Protein AF-A0AA39JDY9-F1 (afdb_monomer_lite)

InterPro domains:
  IPR000953 Chromo/chromo shadow domain [PS50013] (6-70)
  IPR016197 Chromo-like domain superfamily [SSF54160] (2-60)
  IPR023780 Chromo domain [PF00385] (7-60)

Sequence (92 aa):
MEEDKYHVKYLMGARAQVDNDNNLKWEYLVKWTEYDEEEAIWEPCRNFRMECHLLESFWSMPHHQERASMYLYVVASQEWIDAEKAWYWSQI

Structure (mmCIF, N/CA/C/O backbone):
data_AF-A0AA39JDY9-F1
#
_entry.id   AF-A0AA39JDY9-F1
#
loop_
_atom_site.group_PDB
_atom_site.id
_atom_site.type_symbol
_atom_site.label_atom_id
_atom_site.label_alt_id
_atom_site.label_comp_id
_atom_site.label_asym_id
_atom_site.label_entity_id
_atom_site.label_seq_id
_atom_site.pdbx_PDB_ins_code
_atom_site.Cartn_x
_atom_site.Cartn_y
_atom_site.Cartn_z
_atom_site.occupancy
_atom_site.B_iso_or_equiv
_atom_site.auth_seq_id
_atom_site.auth_comp_id
_atom_site.auth_asym_id
_atom_site.auth_atom_id
_atom_site.pdbx_PDB_model_num
ATOM 1 N N . MET A 1 1 ? 17.935 -3.043 20.849 1.00 38.53 1 MET A N 1
ATOM 2 C CA . MET A 1 1 ? 16.894 -2.199 20.241 1.00 38.53 1 MET A CA 1
ATOM 3 C C . MET A 1 1 ? 15.941 -3.177 19.604 1.00 38.53 1 MET A C 1
ATOM 5 O O . MET A 1 1 ? 16.300 -3.791 18.610 1.00 38.53 1 MET A O 1
ATOM 9 N N . GLU A 1 2 ? 14.867 -3.490 20.320 1.00 49.16 2 GLU A N 1
ATOM 10 C CA . GLU A 1 2 ? 13.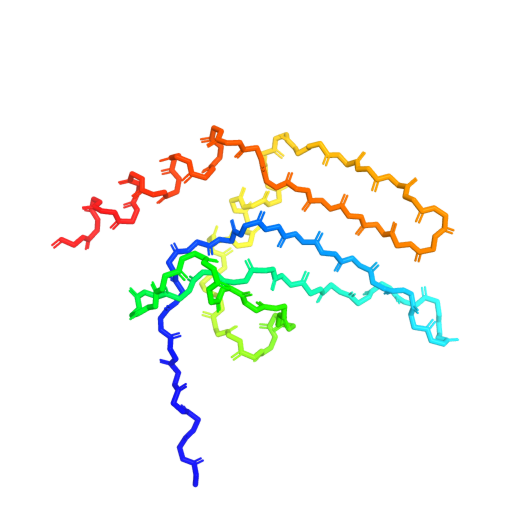798 -4.344 19.813 1.00 49.16 2 GLU A CA 1
ATOM 11 C C . GLU A 1 2 ? 13.130 -3.541 18.699 1.00 49.16 2 GLU A C 1
ATOM 13 O O . GLU A 1 2 ? 12.768 -2.388 18.908 1.00 49.16 2 GLU A O 1
ATOM 18 N N . GLU A 1 3 ? 13.115 -4.074 17.480 1.00 51.56 3 GLU A N 1
ATOM 19 C CA . GLU A 1 3 ? 12.311 -3.488 16.413 1.00 51.56 3 GLU A CA 1
ATOM 20 C C . GLU A 1 3 ? 10.858 -3.610 16.870 1.00 51.56 3 GLU A C 1
ATOM 22 O O . GLU A 1 3 ? 10.302 -4.711 16.836 1.00 51.56 3 GLU A O 1
ATOM 27 N N . ASP A 1 4 ? 10.282 -2.514 17.369 1.00 49.97 4 ASP A N 1
ATOM 28 C CA . ASP A 1 4 ? 8.863 -2.431 17.696 1.00 49.97 4 ASP A CA 1
ATOM 29 C C . ASP A 1 4 ? 8.084 -2.715 16.408 1.00 49.97 4 ASP A C 1
ATOM 31 O O . ASP A 1 4 ? 7.973 -1.892 15.500 1.00 49.97 4 ASP A O 1
ATOM 35 N N . LYS A 1 5 ? 7.640 -3.965 16.274 1.00 52.97 5 LYS A N 1
ATOM 36 C CA . LYS A 1 5 ? 6.896 -4.456 15.118 1.00 52.97 5 LYS A CA 1
ATOM 37 C C . LYS A 1 5 ? 5.457 -4.006 15.272 1.00 52.97 5 LYS A C 1
ATOM 39 O O . LYS A 1 5 ? 4.669 -4.653 15.955 1.00 52.97 5 LYS A O 1
ATOM 44 N N . TYR A 1 6 ? 5.123 -2.895 14.636 1.00 63.12 6 TYR A N 1
ATOM 45 C CA . TYR A 1 6 ? 3.752 -2.412 14.575 1.00 63.12 6 TYR A CA 1
ATOM 46 C C . TYR A 1 6 ? 2.902 -3.316 13.671 1.00 63.12 6 TYR A C 1
ATOM 48 O O . TYR A 1 6 ? 3.362 -3.802 12.633 1.00 63.12 6 TYR A O 1
ATOM 56 N N . HIS A 1 7 ? 1.652 -3.556 14.072 1.00 67.88 7 HIS A N 1
ATOM 57 C CA . HIS A 1 7 ? 0.698 -4.323 13.275 1.00 67.88 7 HIS A CA 1
ATOM 58 C C . HIS A 1 7 ? 0.176 -3.471 12.110 1.00 67.88 7 HIS A C 1
ATOM 60 O O . HIS A 1 7 ? -0.275 -2.335 12.293 1.00 67.88 7 HIS A O 1
ATOM 66 N N . VAL A 1 8 ? 0.262 -4.029 10.901 1.00 73.50 8 VAL A N 1
ATOM 67 C CA . VAL A 1 8 ? -0.288 -3.427 9.683 1.00 73.50 8 VAL A CA 1
ATOM 68 C C . VAL A 1 8 ? -1.772 -3.757 9.601 1.00 73.50 8 VAL A C 1
ATOM 70 O O . VAL A 1 8 ? -2.151 -4.916 9.743 1.00 73.50 8 VAL A O 1
ATOM 73 N N . LYS A 1 9 ? -2.598 -2.740 9.345 1.00 75.56 9 LYS A N 1
ATOM 74 C CA . LYS A 1 9 ? -4.047 -2.890 9.192 1.00 75.56 9 LYS A CA 1
ATOM 75 C C . LYS A 1 9 ? -4.450 -3.160 7.741 1.00 75.56 9 LYS A C 1
ATOM 77 O O . LYS A 1 9 ? -5.235 -4.062 7.495 1.00 75.56 9 LYS A O 1
ATOM 82 N N . TYR A 1 10 ? -3.932 -2.371 6.797 1.00 78.25 10 TYR A N 1
ATOM 83 C CA . TYR A 1 10 ? -4.083 -2.557 5.344 1.00 78.25 10 TYR A CA 1
ATOM 84 C C . TYR A 1 10 ? -3.079 -1.665 4.587 1.00 78.25 10 TYR A C 1
ATOM 86 O O . TYR A 1 10 ? -2.385 -0.837 5.185 1.00 78.25 10 TYR A O 1
ATOM 94 N N . LEU A 1 11 ? -2.992 -1.829 3.266 1.00 84.25 11 LEU A N 1
ATOM 95 C CA . LEU A 1 11 ? -2.174 -0.983 2.392 1.00 84.25 11 LEU A CA 1
A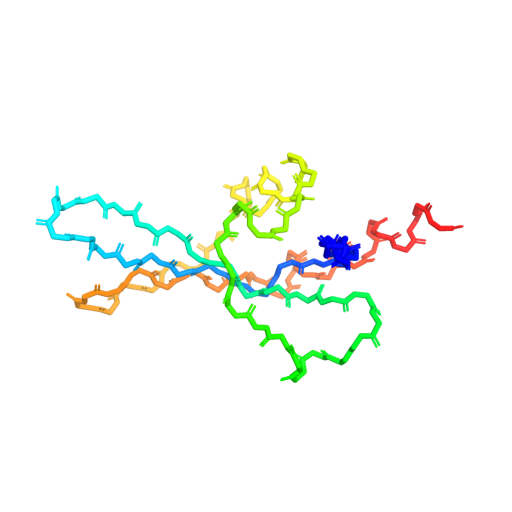TOM 96 C C . LEU A 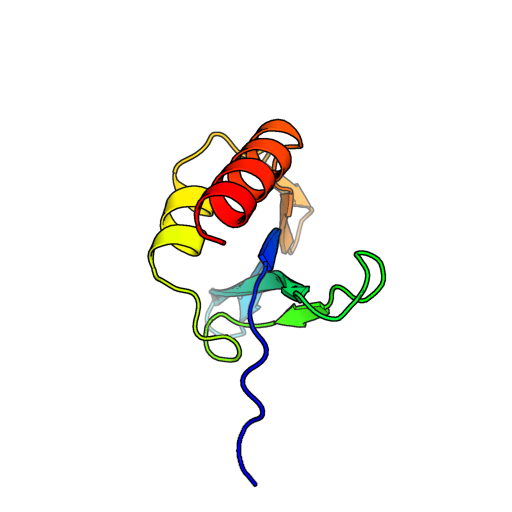1 11 ? -3.026 0.086 1.709 1.00 84.25 11 LEU A C 1
ATOM 98 O O . LEU A 1 11 ? -4.124 -0.184 1.252 1.00 84.25 11 LEU A O 1
ATOM 102 N N . MET A 1 12 ? -2.521 1.304 1.582 1.00 82.75 12 MET A N 1
ATOM 103 C CA . MET A 1 12 ? -3.234 2.371 0.864 1.00 82.75 12 MET A CA 1
ATOM 104 C C . MET A 1 12 ? -2.735 2.530 -0.577 1.00 82.75 12 MET A C 1
ATOM 106 O O . MET A 1 12 ? -3.436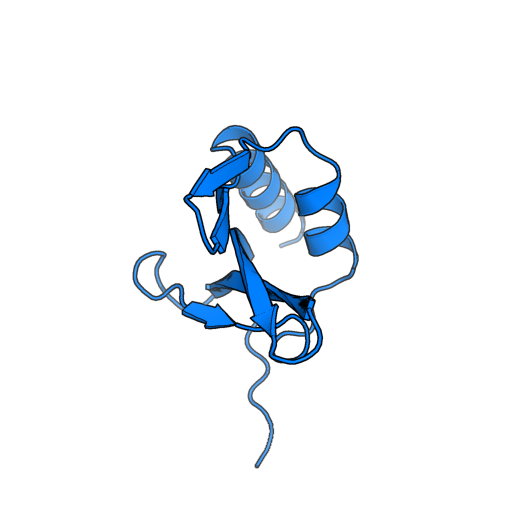 3.054 -1.439 1.00 82.75 12 MET A O 1
ATOM 110 N N . GLY A 1 13 ? -1.529 2.043 -0.866 1.00 84.44 13 GLY A N 1
ATOM 111 C CA . GLY A 1 13 ? -0.958 2.080 -2.204 1.00 84.44 13 GLY A CA 1
ATOM 112 C C . GLY A 1 13 ? 0.426 1.456 -2.267 1.00 84.44 13 GLY A C 1
ATOM 113 O O . GLY A 1 13 ? 1.031 1.134 -1.244 1.00 84.44 13 GLY A O 1
ATOM 114 N N . ALA A 1 14 ? 0.931 1.315 -3.486 1.00 86.25 14 ALA A N 1
ATOM 115 C CA . ALA A 1 14 ? 2.280 0.869 -3.783 1.00 86.25 14 ALA A CA 1
ATOM 116 C C . ALA A 1 14 ? 2.937 1.841 -4.769 1.00 86.25 14 ALA A C 1
ATOM 118 O O . ALA A 1 14 ? 2.296 2.365 -5.680 1.00 86.25 14 ALA A O 1
ATOM 119 N N . ARG A 1 15 ? 4.234 2.081 -4.604 1.00 86.12 15 ARG A N 1
ATOM 120 C CA . ARG A 1 15 ? 5.046 2.836 -5.557 1.00 86.12 15 ARG A CA 1
ATOM 121 C C . ARG A 1 15 ? 6.315 2.062 -5.853 1.00 86.12 15 ARG A C 1
ATOM 123 O O . ARG A 1 15 ? 6.913 1.498 -4.941 1.00 86.12 15 ARG A O 1
ATOM 130 N N . ALA A 1 16 ? 6.737 2.046 -7.110 1.00 83.62 16 ALA A N 1
ATOM 131 C CA . ALA A 1 16 ? 8.035 1.508 -7.487 1.00 83.62 16 ALA A CA 1
ATOM 132 C C . ALA A 1 16 ? 8.978 2.627 -7.915 1.00 83.62 16 ALA A C 1
ATOM 134 O O . ALA A 1 16 ? 8.620 3.485 -8.728 1.00 83.62 16 ALA A O 1
ATOM 135 N N . GLN A 1 17 ? 10.200 2.563 -7.399 1.00 79.44 17 GLN A N 1
ATOM 136 C CA . GLN A 1 17 ? 11.332 3.343 -7.882 1.00 79.44 17 GLN A CA 1
ATOM 137 C C . GLN A 1 17 ? 12.274 2.423 -8.653 1.00 79.44 17 GLN A C 1
ATOM 139 O O . GLN A 1 17 ? 12.448 1.261 -8.287 1.00 79.44 17 GLN A O 1
ATOM 144 N N . VAL A 1 18 ? 12.885 2.937 -9.714 1.00 80.31 18 VAL A N 1
ATOM 145 C CA . VAL A 1 18 ? 13.958 2.229 -10.414 1.00 80.31 18 VAL A CA 1
ATOM 146 C C . VAL A 1 18 ? 15.268 2.570 -9.712 1.00 80.31 18 VAL A C 1
ATOM 148 O O . VAL A 1 18 ? 15.579 3.747 -9.535 1.00 80.31 18 VAL A O 1
ATOM 151 N N . ASP A 1 19 ? 16.012 1.560 -9.271 1.00 80.69 19 ASP A N 1
ATOM 152 C CA . ASP A 1 19 ? 17.344 1.777 -8.717 1.00 80.69 19 ASP A CA 1
ATOM 153 C C . ASP A 1 19 ? 18.413 1.931 -9.811 1.00 80.69 19 ASP A C 1
ATOM 155 O O . ASP A 1 19 ? 18.143 1.812 -11.005 1.00 80.69 19 ASP A O 1
ATOM 159 N N . ASN A 1 20 ? 19.651 2.206 -9.397 1.00 80.81 20 ASN A N 1
ATOM 160 C CA . ASN A 1 20 ? 20.772 2.415 -10.319 1.00 80.81 20 ASN A CA 1
ATOM 161 C C . ASN A 1 20 ? 21.067 1.198 -11.218 1.00 80.81 20 ASN A C 1
ATOM 163 O O . ASN A 1 20 ? 21.693 1.365 -12.262 1.00 80.81 20 ASN A O 1
ATOM 167 N N . ASP A 1 21 ? 20.607 0.005 -10.832 1.00 85.31 21 ASP A N 1
ATOM 168 C CA . ASP A 1 21 ? 20.793 -1.253 -11.555 1.00 85.31 21 ASP A CA 1
ATOM 169 C C . ASP A 1 21 ? 19.566 -1.611 -12.420 1.00 85.31 21 ASP A C 1
ATOM 171 O O . ASP A 1 21 ? 19.448 -2.735 -12.908 1.00 85.31 21 ASP A O 1
ATOM 175 N N . ASN A 1 22 ? 18.648 -0.660 -12.634 1.00 77.56 22 ASN A N 1
ATOM 176 C CA . ASN A 1 22 ? 17.369 -0.838 -13.326 1.00 77.56 22 ASN A CA 1
ATOM 177 C C . ASN A 1 22 ? 16.410 -1.847 -12.663 1.00 77.56 22 ASN A C 1
ATOM 179 O O . ASN A 1 22 ? 15.500 -2.361 -13.320 1.00 77.56 22 ASN A O 1
ATOM 183 N N . ASN A 1 23 ? 16.558 -2.106 -11.361 1.00 79.75 23 ASN A N 1
ATOM 184 C CA . ASN A 1 23 ? 15.625 -2.944 -10.615 1.00 79.75 23 ASN A CA 1
ATOM 185 C C . ASN A 1 23 ? 14.488 -2.109 -10.024 1.00 79.75 23 ASN A C 1
ATOM 187 O O . ASN A 1 23 ? 14.698 -1.008 -9.513 1.00 79.75 23 ASN A O 1
ATOM 191 N N . LEU A 1 24 ? 13.276 -2.664 -10.039 1.00 78.94 24 LEU A N 1
ATOM 192 C CA . LEU A 1 24 ? 12.127 -2.061 -9.370 1.00 78.94 24 LEU A CA 1
ATOM 193 C C . LEU A 1 24 ? 12.195 -2.330 -7.865 1.00 78.94 24 LEU A C 1
ATOM 195 O O . LEU A 1 24 ? 12.174 -3.479 -7.423 1.00 78.94 24 LEU A O 1
ATOM 199 N N . LYS A 1 25 ? 12.227 -1.255 -7.080 1.00 83.56 25 LYS A N 1
ATOM 200 C CA . LYS A 1 25 ? 12.093 -1.281 -5.625 1.00 83.56 25 LYS A CA 1
ATOM 201 C C . LYS A 1 25 ? 10.716 -0.779 -5.239 1.00 83.56 25 LYS A C 1
ATOM 203 O O . LYS A 1 25 ? 10.411 0.398 -5.420 1.00 83.56 25 LYS A O 1
ATOM 208 N N . TRP A 1 26 ? 9.903 -1.697 -4.729 1.00 84.44 26 TRP A N 1
ATOM 209 C CA . TRP A 1 26 ? 8.560 -1.408 -4.250 1.00 84.44 26 TRP A CA 1
ATOM 210 C C . TRP A 1 26 ? 8.578 -0.891 -2.816 1.00 84.44 26 TRP A C 1
ATOM 212 O O . TRP A 1 26 ? 9.198 -1.484 -1.930 1.00 84.44 26 TRP A O 1
ATOM 222 N N . GLU A 1 27 ? 7.837 0.183 -2.605 1.00 86.88 27 GLU A N 1
ATOM 223 C CA . GLU A 1 27 ? 7.449 0.707 -1.305 1.00 86.88 27 GLU A CA 1
ATOM 224 C C . GLU A 1 27 ? 5.925 0.732 -1.236 1.00 86.88 27 GLU A C 1
ATOM 226 O O . GLU A 1 27 ? 5.248 0.908 -2.251 1.00 86.88 27 GLU A O 1
ATOM 231 N N . TYR A 1 28 ? 5.390 0.571 -0.035 1.00 85.94 28 TYR A N 1
ATOM 232 C CA . TYR A 1 28 ? 3.959 0.491 0.212 1.00 85.94 28 TYR A CA 1
ATOM 233 C C . TYR A 1 28 ? 3.570 1.550 1.228 1.00 85.94 28 TYR A C 1
ATOM 235 O O . TYR A 1 2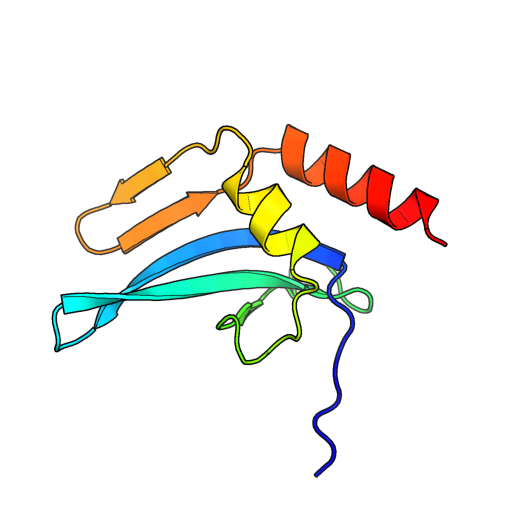8 ? 4.290 1.765 2.200 1.00 85.94 28 TYR A O 1
ATOM 243 N N . LEU A 1 29 ? 2.452 2.225 0.986 1.00 87.31 29 LEU A N 1
ATOM 244 C CA . LEU A 1 29 ? 1.885 3.181 1.922 1.00 87.31 29 LEU A CA 1
ATOM 245 C C . LEU A 1 29 ? 1.115 2.392 2.977 1.00 87.31 29 LEU A C 1
ATOM 247 O O . LEU A 1 29 ? 0.037 1.857 2.703 1.00 87.31 29 LEU A O 1
ATOM 251 N N . VAL A 1 30 ? 1.713 2.257 4.153 1.00 85.62 30 VAL A N 1
ATOM 252 C CA . VAL A 1 30 ? 1.231 1.359 5.199 1.00 85.62 30 VAL A CA 1
ATOM 253 C C . VAL A 1 30 ? 0.305 2.101 6.140 1.00 85.62 30 VAL A C 1
ATOM 255 O O . VAL A 1 30 ? 0.688 3.105 6.742 1.00 85.62 30 VAL A O 1
ATOM 258 N N . LYS A 1 31 ? -0.893 1.546 6.337 1.00 85.88 31 LYS A N 1
ATOM 259 C CA . LYS A 1 31 ? -1.767 1.948 7.426 1.00 85.88 31 LYS A CA 1
ATOM 260 C C . LYS A 1 31 ? -1.488 1.110 8.670 1.00 85.88 31 LYS A C 1
ATOM 262 O O . LYS A 1 31 ? -1.797 -0.081 8.708 1.00 85.88 31 LYS A O 1
ATOM 267 N N . TRP A 1 32 ? -0.995 1.753 9.720 1.00 82.38 32 TRP A N 1
ATOM 268 C CA . TRP A 1 32 ? -0.772 1.128 11.027 1.00 82.38 32 TRP A CA 1
ATOM 269 C C . TRP A 1 32 ? -2.052 1.059 11.867 1.00 82.38 32 TRP A C 1
ATOM 271 O O . TRP A 1 32 ? -2.901 1.951 11.769 1.00 82.38 32 TRP A O 1
ATOM 281 N N . THR A 1 33 ? -2.187 0.021 12.699 1.00 77.44 33 THR A N 1
ATOM 282 C CA . THR A 1 33 ? -3.371 -0.203 13.552 1.00 77.44 33 THR A CA 1
ATOM 283 C C . THR A 1 33 ? -3.595 0.899 14.591 1.00 77.44 33 THR A C 1
ATOM 285 O O . THR A 1 33 ? -4.740 1.287 14.805 1.00 77.44 33 THR A O 1
ATOM 288 N N . GLU A 1 34 ? -2.520 1.428 15.181 1.00 79.44 34 GLU A N 1
ATOM 289 C CA . GLU A 1 34 ? -2.563 2.370 16.318 1.00 79.44 34 GLU A CA 1
ATOM 290 C C . GLU A 1 34 ? -2.622 3.856 15.916 1.00 79.44 34 GLU A C 1
ATOM 292 O O . GLU A 1 34 ? -2.727 4.727 16.774 1.00 79.44 34 GLU A O 1
ATOM 297 N N . TYR A 1 35 ? -2.528 4.161 14.621 1.00 80.69 35 TYR A N 1
ATOM 298 C CA . TYR A 1 35 ? -2.432 5.536 14.114 1.00 80.69 35 TYR A CA 1
ATOM 299 C C . TYR A 1 35 ? -3.634 5.878 13.231 1.00 80.69 35 TYR A C 1
ATOM 301 O O . TYR A 1 35 ? -4.468 5.012 12.972 1.00 80.69 35 TYR A O 1
ATOM 309 N N . ASP A 1 36 ? -3.722 7.102 12.714 1.00 83.56 36 ASP A N 1
ATOM 310 C CA . ASP A 1 36 ? -4.732 7.510 11.724 1.00 83.56 36 ASP A CA 1
ATOM 311 C C . ASP A 1 36 ? -4.246 7.291 10.280 1.00 83.56 36 ASP A C 1
ATOM 313 O O . ASP A 1 36 ? -3.128 6.822 10.054 1.00 83.56 36 ASP A O 1
ATOM 317 N N . GLU A 1 37 ? -5.119 7.484 9.282 1.00 81.88 37 GLU A N 1
ATOM 318 C CA . GLU A 1 37 ? -4.764 7.304 7.855 1.00 81.88 37 GLU A CA 1
ATOM 319 C C . GLU A 1 37 ? -3.763 8.367 7.382 1.00 81.88 37 GLU A C 1
ATOM 321 O O . GLU A 1 37 ? -2.920 8.086 6.535 1.00 81.88 37 GLU A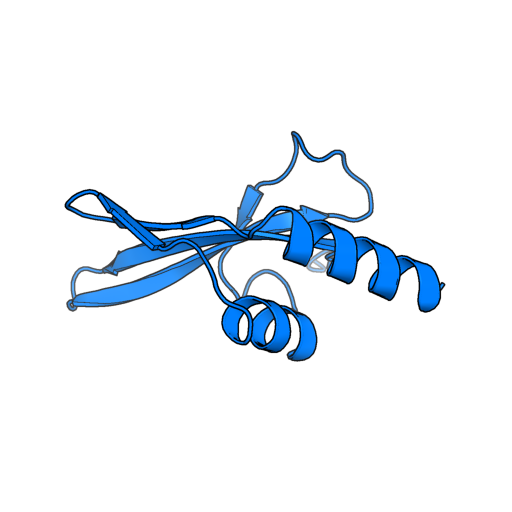 O 1
ATOM 326 N N . GLU A 1 38 ? -3.805 9.554 7.987 1.00 85.12 38 GLU A N 1
ATOM 327 C CA . GLU A 1 38 ? -2.893 10.670 7.705 1.00 85.12 38 GLU A CA 1
ATOM 328 C C . GLU A 1 38 ? -1.444 10.376 8.126 1.00 85.12 38 GLU A C 1
ATOM 330 O O . GLU A 1 38 ? -0.508 10.926 7.553 1.00 85.12 38 GLU A O 1
ATOM 335 N N . GLU A 1 39 ? -1.261 9.447 9.065 1.00 84.06 39 GLU A N 1
ATOM 336 C CA . GLU A 1 39 ? 0.041 8.991 9.567 1.00 84.06 39 GLU A CA 1
ATOM 337 C C . GLU A 1 39 ? 0.599 7.807 8.751 1.00 84.06 39 GLU A C 1
ATOM 339 O O . GLU A 1 39 ? 1.570 7.159 9.150 1.00 84.06 39 GLU A O 1
ATOM 344 N N . ALA A 1 40 ? -0.028 7.463 7.619 1.00 84.44 40 ALA A N 1
ATOM 345 C CA . ALA A 1 40 ? 0.470 6.410 6.747 1.00 84.44 40 ALA A CA 1
ATOM 346 C C . ALA A 1 40 ? 1.809 6.819 6.116 1.00 84.44 40 ALA A C 1
ATOM 348 O O . ALA A 1 40 ? 1.955 7.895 5.532 1.00 84.44 40 ALA A O 1
ATOM 349 N N . ILE A 1 41 ? 2.792 5.924 6.195 1.00 86.06 41 ILE A N 1
ATOM 350 C CA . ILE A 1 41 ? 4.150 6.156 5.694 1.00 86.06 41 ILE A CA 1
ATOM 351 C C . ILE A 1 41 ? 4.538 5.111 4.652 1.00 86.06 41 ILE A C 1
ATOM 353 O O . ILE A 1 41 ? 4.053 3.978 4.660 1.00 86.06 41 ILE A O 1
ATOM 357 N N . TRP A 1 42 ? 5.399 5.520 3.722 1.00 86.69 42 TRP A N 1
ATOM 358 C CA . TRP A 1 42 ? 5.945 4.645 2.691 1.00 86.69 42 TRP A CA 1
ATOM 359 C C . TRP A 1 42 ? 7.075 3.804 3.265 1.00 86.69 42 TRP A C 1
ATOM 361 O O . TRP A 1 42 ? 8.094 4.344 3.683 1.00 86.69 42 TRP A O 1
ATOM 371 N N . GLU A 1 43 ? 6.911 2.490 3.230 1.00 83.38 43 GLU A N 1
ATOM 372 C CA . GLU A 1 43 ? 7.865 1.552 3.806 1.00 83.38 43 GLU A CA 1
ATOM 373 C C . GLU A 1 43 ? 8.176 0.421 2.795 1.00 83.38 43 GLU A C 1
ATOM 375 O O . GLU A 1 43 ? 7.320 0.039 1.988 1.00 83.38 43 GLU A O 1
ATOM 380 N N . PRO A 1 44 ? 9.396 -0.141 2.779 1.00 82.25 44 PRO A N 1
ATOM 381 C CA . PRO A 1 44 ? 9.708 -1.321 1.978 1.00 82.25 44 PRO A CA 1
ATOM 382 C C . PRO A 1 44 ? 9.143 -2.596 2.626 1.00 82.25 44 PRO A C 1
ATOM 384 O O . PRO A 1 44 ? 9.103 -2.696 3.851 1.00 82.25 44 PRO A O 1
ATOM 387 N N . CYS A 1 45 ? 8.860 -3.642 1.829 1.00 73.75 45 CYS A N 1
ATOM 388 C CA . CYS A 1 45 ? 8.346 -4.940 2.324 1.00 73.75 45 CYS A CA 1
ATOM 389 C C . CYS A 1 45 ? 9.123 -5.565 3.489 1.00 73.75 45 CYS A C 1
ATOM 391 O O . CYS A 1 45 ? 8.601 -6.426 4.182 1.00 73.75 45 CYS A O 1
ATOM 393 N N . ARG A 1 46 ? 10.400 -5.214 3.658 1.00 74.62 46 ARG A N 1
ATOM 394 C CA . ARG A 1 46 ? 11.251 -5.755 4.724 1.00 74.62 46 ARG A CA 1
ATOM 395 C C . ARG A 1 46 ? 11.008 -5.103 6.091 1.00 74.62 46 ARG A C 1
ATOM 397 O O . ARG A 1 46 ? 11.353 -5.719 7.091 1.00 74.62 46 ARG A O 1
ATOM 404 N N . ASN A 1 47 ? 10.479 -3.875 6.128 1.00 69.06 47 ASN A N 1
ATOM 405 C CA . ASN A 1 47 ? 10.344 -3.082 7.357 1.00 69.06 47 ASN A CA 1
ATOM 406 C C . ASN A 1 47 ? 9.069 -3.422 8.134 1.00 69.06 47 ASN A C 1
ATOM 408 O O . ASN A 1 47 ? 9.000 -3.231 9.342 1.00 69.06 47 ASN A O 1
ATOM 412 N N . PHE A 1 48 ? 8.078 -3.988 7.457 1.00 66.19 48 PHE A N 1
ATOM 413 C CA . PHE A 1 48 ? 6.882 -4.531 8.072 1.00 66.19 48 PHE A CA 1
ATOM 414 C C . PHE A 1 48 ? 6.813 -6.011 7.690 1.00 66.19 48 PHE A C 1
ATOM 416 O O . PHE A 1 48 ? 6.979 -6.378 6.530 1.00 66.19 48 PHE A O 1
ATOM 423 N N . ARG A 1 49 ? 6.608 -6.909 8.658 1.00 60.78 49 ARG A N 1
ATOM 424 C CA . ARG A 1 49 ? 6.286 -8.303 8.331 1.00 60.78 49 ARG A CA 1
ATOM 425 C C . ARG A 1 49 ? 4.875 -8.310 7.744 1.00 60.78 49 ARG A C 1
ATOM 427 O O . ARG A 1 49 ? 3.928 -8.519 8.493 1.00 60.78 49 ARG A O 1
ATOM 434 N N . MET A 1 50 ? 4.716 -8.044 6.443 1.00 59.56 50 MET A N 1
ATOM 435 C CA . MET A 1 50 ? 3.437 -8.353 5.804 1.00 59.56 50 MET A CA 1
ATOM 436 C C . MET A 1 50 ? 3.244 -9.842 5.931 1.00 59.56 50 MET A C 1
ATOM 438 O O . MET A 1 50 ? 4.090 -10.637 5.517 1.00 59.56 50 MET A O 1
ATOM 442 N N . GLU A 1 51 ? 2.113 -10.215 6.493 1.00 62.31 51 GLU A N 1
ATOM 443 C CA . GLU A 1 51 ? 1.566 -11.518 6.212 1.00 62.31 51 GLU A CA 1
ATOM 444 C C . GLU A 1 51 ? 1.422 -11.629 4.689 1.00 62.31 51 GLU A C 1
ATOM 446 O O . GLU A 1 51 ? 0.930 -10.699 4.043 1.00 62.31 51 GLU A O 1
ATOM 451 N N . CYS A 1 52 ? 1.899 -12.733 4.104 1.00 60.91 52 CYS A N 1
ATOM 452 C CA . CYS A 1 52 ? 1.899 -12.936 2.651 1.00 60.91 52 CYS A CA 1
ATOM 453 C C . CYS A 1 52 ? 0.528 -12.630 2.023 1.00 60.91 52 CYS A C 1
ATOM 455 O O . CYS A 1 52 ? 0.472 -12.120 0.908 1.00 60.91 52 CYS A O 1
ATOM 457 N N . HIS A 1 53 ? -0.554 -12.838 2.782 1.00 69.56 53 HIS A N 1
ATOM 458 C CA . HIS A 1 53 ? -1.926 -12.580 2.365 1.00 69.56 53 HIS A CA 1
ATOM 459 C C . HIS A 1 53 ? -2.200 -11.116 1.968 1.00 69.56 53 HIS A C 1
ATOM 461 O O . HIS A 1 53 ? -2.931 -10.904 1.010 1.00 69.56 53 HIS A O 1
ATOM 467 N N . LEU A 1 54 ? -1.620 -10.105 2.633 1.00 71.62 54 LEU A N 1
ATOM 468 C CA . LEU A 1 54 ? -1.900 -8.693 2.315 1.00 71.62 54 LEU A CA 1
ATOM 469 C C . LEU A 1 54 ? -1.259 -8.283 0.983 1.00 71.62 54 LEU A C 1
ATOM 471 O O . LEU A 1 54 ? -1.872 -7.561 0.204 1.00 71.62 54 LEU A O 1
ATOM 475 N N . LEU A 1 55 ? -0.030 -8.741 0.708 1.00 75.56 55 LEU A N 1
ATOM 476 C CA . LEU A 1 55 ? 0.621 -8.504 -0.588 1.00 75.56 55 LEU A CA 1
ATOM 477 C C . LEU A 1 55 ? -0.083 -9.281 -1.690 1.00 75.56 55 LEU A C 1
ATOM 479 O O . LEU A 1 55 ? -0.326 -8.735 -2.760 1.00 75.56 55 LEU A O 1
ATOM 483 N N . GLU A 1 56 ? -0.403 -10.548 -1.433 1.00 74.75 56 GLU A N 1
ATOM 484 C CA . GLU A 1 56 ? -1.119 -11.384 -2.390 1.00 74.75 56 GLU A CA 1
ATOM 485 C C . GLU A 1 56 ? -2.493 -10.795 -2.710 1.00 74.75 56 GLU A C 1
ATOM 487 O O . GLU A 1 56 ? -2.816 -10.648 -3.883 1.00 74.75 56 GLU A O 1
ATOM 492 N N . SER A 1 57 ? -3.267 -10.379 -1.703 1.00 75.69 57 SER A N 1
ATOM 493 C CA . SER A 1 57 ? -4.561 -9.717 -1.897 1.00 75.69 57 SER A CA 1
ATOM 494 C C . SER A 1 57 ? -4.405 -8.395 -2.640 1.00 75.69 57 SER A C 1
ATOM 496 O O . SER A 1 57 ? -5.130 -8.158 -3.609 1.00 75.69 57 SER A O 1
ATOM 498 N N . PHE A 1 58 ? -3.433 -7.563 -2.236 1.00 78.25 58 PHE A N 1
ATOM 499 C CA . PHE A 1 58 ? -3.161 -6.284 -2.888 1.00 78.25 58 PHE A CA 1
ATOM 500 C C . PHE A 1 58 ? -2.903 -6.483 -4.371 1.00 78.25 58 PHE A C 1
ATOM 502 O O . PHE A 1 58 ? -3.551 -5.802 -5.141 1.00 78.25 58 PHE A O 1
ATOM 509 N N . TRP A 1 59 ? -2.035 -7.430 -4.753 1.00 76.56 59 TRP A N 1
ATOM 510 C CA . TRP A 1 59 ? -1.621 -7.672 -6.141 1.00 76.56 59 TRP A CA 1
ATOM 511 C C . TRP A 1 59 ? -2.567 -8.567 -6.968 1.00 76.56 59 TRP A C 1
ATOM 513 O O . TRP A 1 59 ? -2.406 -8.661 -8.188 1.00 76.56 59 TRP A O 1
ATOM 523 N N . SER A 1 60 ? -3.522 -9.250 -6.330 1.00 72.88 60 SER A N 1
ATOM 524 C CA . SER A 1 60 ? -4.471 -10.175 -6.976 1.00 72.88 60 SER A CA 1
ATOM 525 C C . SER A 1 60 ? -5.736 -9.475 -7.500 1.00 72.88 60 SER A C 1
ATOM 527 O O . SER A 1 60 ? -6.448 -10.029 -8.341 1.00 72.88 60 SER A O 1
ATOM 529 N N . MET A 1 61 ? -6.023 -8.245 -7.055 1.00 64.31 61 MET A N 1
ATOM 530 C CA . MET A 1 61 ? -7.200 -7.483 -7.493 1.00 64.31 61 MET A CA 1
ATOM 531 C C . MET A 1 61 ? -6.905 -6.537 -8.676 1.00 64.31 61 MET A C 1
ATOM 533 O O . MET A 1 61 ? -5.757 -6.221 -8.962 1.00 64.31 61 MET A O 1
ATOM 537 N N . PRO A 1 62 ? -7.918 -6.063 -9.424 1.00 59.12 62 PRO A N 1
ATOM 538 C CA . PRO A 1 62 ? -7.706 -5.069 -10.471 1.00 59.12 62 PRO A CA 1
ATOM 539 C C . PRO A 1 62 ? -7.363 -3.703 -9.855 1.00 59.12 62 PRO A C 1
ATOM 541 O O . PRO A 1 62 ? -8.211 -3.033 -9.273 1.00 59.12 62 PRO A O 1
ATOM 544 N N . HIS A 1 63 ? -6.115 -3.274 -10.005 1.00 62.03 63 HIS A N 1
ATOM 545 C CA . HIS A 1 63 ? -5.632 -1.955 -9.581 1.00 62.03 63 HIS A CA 1
ATOM 546 C C . HIS A 1 63 ? -5.603 -0.967 -10.750 1.00 62.03 63 HIS A C 1
ATOM 548 O O . HIS A 1 63 ? -5.235 -1.326 -11.875 1.00 62.03 63 HIS A O 1
ATOM 554 N N . HIS A 1 64 ? -5.884 0.306 -10.468 1.00 55.81 64 HIS A N 1
ATOM 555 C CA . HIS A 1 64 ? -5.568 1.391 -11.390 1.00 55.81 64 HIS A CA 1
ATOM 556 C C . HIS A 1 64 ? -4.062 1.676 -11.335 1.00 55.81 64 HIS A C 1
ATOM 558 O O . HIS A 1 64 ? -3.529 2.137 -10.326 1.00 55.81 64 HIS A O 1
ATOM 564 N N . GLN A 1 65 ? -3.364 1.355 -12.425 1.00 59.75 65 GLN A N 1
ATOM 565 C CA . GLN A 1 65 ? -1.949 1.668 -12.596 1.00 59.75 65 GLN A CA 1
ATOM 566 C C . GLN A 1 65 ? -1.824 3.016 -13.302 1.00 59.75 65 GLN A C 1
ATOM 568 O O . GLN A 1 65 ? -2.190 3.138 -14.472 1.00 59.75 65 GLN A O 1
ATOM 573 N N . GLU A 1 66 ? -1.266 4.012 -12.620 1.00 56.09 66 GLU A N 1
ATOM 574 C CA . GLU A 1 66 ? -0.861 5.260 -13.257 1.00 56.09 66 GLU A CA 1
ATOM 575 C C . GLU A 1 66 ? 0.660 5.268 -13.429 1.00 56.09 66 GLU A C 1
ATOM 577 O O . GLU A 1 66 ? 1.440 5.126 -12.483 1.00 56.09 66 GLU A O 1
ATOM 582 N N . ARG A 1 67 ? 1.106 5.410 -14.680 1.00 49.59 67 ARG A N 1
ATOM 583 C CA . ARG A 1 67 ? 2.528 5.466 -15.023 1.00 49.59 67 ARG A CA 1
ATOM 584 C C . ARG A 1 67 ? 2.920 6.915 -15.297 1.00 49.59 67 ARG A C 1
ATOM 586 O O . ARG A 1 67 ? 2.718 7.412 -16.402 1.00 49.59 67 ARG A O 1
ATOM 593 N N . ALA A 1 68 ? 3.515 7.579 -14.310 1.00 51.06 68 ALA A N 1
ATOM 594 C CA . ALA A 1 68 ? 4.075 8.919 -14.464 1.00 51.06 68 ALA A CA 1
ATOM 595 C C . ALA A 1 68 ? 5.604 8.829 -14.611 1.00 51.06 68 ALA A C 1
ATOM 597 O O . ALA A 1 68 ? 6.292 8.614 -13.620 1.00 51.06 68 ALA A O 1
ATOM 598 N N . SER A 1 69 ? 6.082 8.950 -15.862 1.00 54.22 69 SER A N 1
ATOM 599 C CA . SER A 1 69 ? 7.453 9.080 -16.436 1.00 54.22 69 SER A CA 1
ATOM 600 C C . SER A 1 69 ? 8.706 8.481 -15.748 1.00 54.22 69 SER A C 1
ATOM 602 O O . SER A 1 69 ? 9.607 8.066 -16.471 1.00 54.22 69 SER A O 1
ATOM 604 N N . MET A 1 70 ? 8.794 8.383 -14.420 1.00 49.31 70 MET A N 1
ATOM 605 C CA . MET A 1 70 ? 9.918 7.814 -13.656 1.00 49.31 70 MET A CA 1
ATOM 606 C C . MET A 1 70 ? 9.483 6.932 -12.467 1.00 49.31 70 MET A C 1
ATOM 608 O O . MET A 1 70 ? 10.305 6.213 -11.906 1.00 49.31 70 MET A O 1
ATOM 612 N N . TYR A 1 71 ? 8.195 6.938 -12.112 1.00 57.53 71 TYR A N 1
ATOM 613 C CA . TYR A 1 71 ? 7.637 6.166 -11.004 1.00 57.53 71 TYR A CA 1
ATOM 614 C C . TYR A 1 71 ? 6.391 5.406 -11.465 1.00 57.53 71 TYR A C 1
ATOM 616 O O . TYR A 1 71 ? 5.565 5.926 -12.222 1.00 57.53 71 TYR A O 1
ATOM 624 N N . LEU A 1 72 ? 6.259 4.160 -11.011 1.00 66.62 72 LEU A N 1
ATOM 625 C CA . LEU A 1 72 ? 5.020 3.398 -11.147 1.00 66.62 72 LEU A CA 1
ATOM 626 C C . LEU A 1 72 ? 4.233 3.583 -9.852 1.00 66.62 72 LEU A C 1
ATOM 628 O O . LEU A 1 72 ? 4.672 3.091 -8.815 1.00 66.62 72 LEU A O 1
ATOM 632 N N . TYR A 1 73 ? 3.116 4.306 -9.908 1.00 71.44 73 TYR A N 1
ATOM 633 C CA . TYR A 1 73 ? 2.209 4.459 -8.775 1.00 71.44 73 TYR A CA 1
ATOM 634 C C . TYR A 1 73 ? 1.002 3.546 -8.977 1.00 71.44 73 TYR A C 1
ATOM 636 O O . TYR A 1 73 ? 0.357 3.546 -10.026 1.00 71.44 73 TYR A O 1
ATOM 644 N N . VAL A 1 74 ? 0.717 2.747 -7.957 1.00 74.69 74 VAL A N 1
ATOM 645 C CA . VAL A 1 74 ? -0.441 1.865 -7.890 1.00 74.69 74 VAL A CA 1
ATOM 646 C C . VAL A 1 74 ? -1.248 2.301 -6.683 1.00 74.69 74 VAL A C 1
ATOM 648 O O . VAL A 1 74 ? -0.819 2.144 -5.541 1.00 74.69 74 VAL A O 1
ATOM 651 N N . VAL A 1 75 ? -2.408 2.889 -6.939 1.00 73.69 75 VAL A N 1
ATOM 652 C CA . VAL A 1 75 ? -3.348 3.255 -5.881 1.00 73.69 75 VAL A CA 1
ATOM 653 C C . VAL A 1 75 ? -4.322 2.092 -5.727 1.00 73.69 75 VAL A C 1
ATOM 655 O O . VAL A 1 75 ? -4.873 1.615 -6.724 1.00 73.69 75 VAL A O 1
ATOM 658 N N . ALA A 1 76 ? -4.500 1.604 -4.497 1.00 72.94 76 ALA A N 1
ATOM 659 C CA . ALA A 1 76 ? -5.526 0.602 -4.228 1.00 72.94 76 ALA A CA 1
ATOM 660 C C . ALA A 1 76 ? -6.905 1.187 -4.557 1.00 72.94 76 ALA A C 1
ATOM 662 O O . ALA A 1 76 ? -7.176 2.353 -4.264 1.00 72.94 76 ALA A O 1
ATOM 663 N N . SER A 1 77 ? -7.787 0.392 -5.162 1.00 76.38 77 SER A N 1
ATOM 664 C CA . SER A 1 77 ? -9.173 0.819 -5.341 1.00 76.38 77 SER A CA 1
ATOM 665 C C . SER A 1 77 ? -9.857 0.944 -3.977 1.00 76.38 77 SER A C 1
ATOM 667 O O . SER A 1 77 ? -9.553 0.194 -3.047 1.00 76.38 77 SER A O 1
ATOM 669 N N . GLN A 1 78 ? -10.816 1.867 -3.858 1.00 75.50 78 GLN A N 1
ATOM 670 C CA . GLN A 1 78 ? -11.597 2.002 -2.625 1.00 75.50 78 GLN A CA 1
ATOM 671 C C . GLN A 1 78 ? -12.314 0.688 -2.270 1.00 75.50 78 GLN A C 1
ATOM 673 O O . GLN A 1 78 ? -12.370 0.315 -1.105 1.00 75.50 78 GLN A O 1
ATOM 678 N N . GLU A 1 79 ? -12.773 -0.057 -3.280 1.00 78.12 79 GLU A N 1
ATOM 679 C CA . GLU A 1 79 ? -13.397 -1.375 -3.117 1.00 78.12 79 GLU A CA 1
ATOM 680 C C . GLU A 1 79 ? -12.458 -2.393 -2.451 1.00 78.12 79 GLU A C 1
ATOM 682 O O . GLU A 1 79 ? -12.884 -3.127 -1.561 1.00 78.12 79 GLU A O 1
ATOM 687 N N . TRP A 1 80 ? -11.177 -2.414 -2.842 1.00 80.12 80 TRP A N 1
ATOM 688 C CA . TRP A 1 80 ? -10.172 -3.271 -2.210 1.00 80.12 80 TRP A CA 1
ATOM 689 C C . TRP A 1 80 ? -9.934 -2.862 -0.753 1.00 80.12 80 TRP A C 1
ATOM 691 O O . TRP A 1 80 ? -9.944 -3.709 0.138 1.00 80.12 80 TRP A O 1
ATOM 701 N N . ILE A 1 81 ? -9.780 -1.556 -0.499 1.00 78.25 81 ILE A N 1
ATOM 702 C CA . ILE A 1 81 ? -9.548 -1.025 0.853 1.00 78.25 81 ILE A CA 1
ATOM 703 C C . ILE A 1 81 ? -10.716 -1.389 1.777 1.00 78.25 81 ILE A C 1
ATOM 705 O O . ILE A 1 81 ? -10.499 -1.811 2.913 1.00 78.25 81 ILE A O 1
ATOM 709 N N . ASP A 1 82 ? -11.952 -1.253 1.299 1.00 81.75 82 ASP A N 1
ATOM 710 C CA . ASP A 1 82 ? -13.150 -1.567 2.076 1.00 81.75 82 ASP A CA 1
ATOM 711 C C . ASP A 1 82 ? -13.271 -3.077 2.351 1.00 81.75 82 ASP A C 1
ATOM 713 O O . ASP A 1 82 ? -13.638 -3.470 3.463 1.00 81.75 82 ASP A O 1
ATOM 717 N N . ALA A 1 83 ? -12.906 -3.926 1.382 1.00 80.19 83 ALA A N 1
ATOM 718 C CA . ALA A 1 83 ? -12.877 -5.379 1.547 1.00 80.19 83 ALA A CA 1
ATOM 719 C C . ALA A 1 83 ? -11.842 -5.829 2.594 1.00 80.19 83 ALA A C 1
ATOM 721 O O . ALA A 1 83 ? -12.173 -6.618 3.480 1.00 80.19 83 ALA A O 1
ATOM 722 N N . GLU A 1 84 ? -10.623 -5.287 2.550 1.00 81.62 84 GLU A N 1
ATOM 723 C CA . GLU A 1 84 ? -9.575 -5.586 3.535 1.00 81.62 84 GLU A CA 1
ATOM 724 C C . GLU A 1 84 ? -9.928 -5.060 4.928 1.00 81.62 84 GLU A C 1
ATOM 726 O O . GLU A 1 84 ? -9.750 -5.764 5.924 1.00 81.62 84 GLU A O 1
ATOM 731 N N . LYS A 1 85 ? -10.517 -3.857 5.019 1.00 79.12 85 LYS A N 1
ATOM 732 C CA . LYS A 1 85 ? -11.070 -3.337 6.279 1.00 79.12 85 LYS A CA 1
ATOM 733 C C . LYS A 1 85 ? -12.084 -4.327 6.860 1.00 79.12 85 LYS A C 1
ATOM 735 O O . LYS A 1 85 ? -11.985 -4.664 8.038 1.00 79.12 85 LYS A O 1
ATOM 740 N N . ALA A 1 86 ? -13.037 -4.808 6.060 1.00 81.00 86 ALA A N 1
ATOM 741 C CA . ALA A 1 86 ? -14.050 -5.765 6.506 1.00 81.00 86 ALA A CA 1
ATOM 742 C C . ALA A 1 86 ? -13.450 -7.117 6.933 1.00 81.00 86 ALA A C 1
ATOM 744 O O . ALA A 1 86 ? -13.852 -7.660 7.964 1.00 81.00 86 ALA A O 1
ATOM 745 N N . TRP A 1 87 ? -12.475 -7.641 6.182 1.00 79.12 87 TRP A N 1
ATOM 746 C CA . TRP A 1 87 ? -11.770 -8.872 6.536 1.00 79.12 87 TRP A CA 1
ATOM 747 C C . TRP A 1 87 ? -11.034 -8.732 7.871 1.00 79.12 87 TRP A C 1
ATOM 749 O O . TRP A 1 87 ? -11.255 -9.547 8.765 1.00 79.12 87 TRP A O 1
ATOM 759 N N . TYR A 1 88 ? -10.259 -7.662 8.060 1.00 75.38 88 TYR A N 1
ATOM 760 C CA . TYR A 1 88 ? -9.524 -7.402 9.300 1.00 75.38 88 TYR A CA 1
ATOM 761 C C . TYR A 1 88 ? -10.445 -7.379 10.530 1.00 75.38 88 TYR A C 1
ATOM 763 O O . TYR A 1 88 ? -10.169 -8.042 11.526 1.00 75.38 88 TYR A O 1
ATOM 771 N N . TRP A 1 89 ? -11.582 -6.678 10.454 1.00 71.94 89 TRP A N 1
ATOM 772 C CA . TRP A 1 89 ? -12.554 -6.624 11.556 1.00 71.94 89 TRP A CA 1
ATOM 773 C C . TRP A 1 89 ? -13.282 -7.949 11.818 1.00 71.94 89 TRP A C 1
ATOM 775 O O . TRP A 1 89 ? -13.868 -8.103 12.883 1.00 71.94 89 TRP A O 1
ATOM 785 N N . SER A 1 90 ? -13.263 -8.900 10.879 1.00 71.19 90 SER A N 1
ATOM 786 C CA . SER A 1 90 ? -13.816 -10.248 11.082 1.00 71.19 90 SER A CA 1
ATOM 787 C C . SER A 1 90 ? -12.883 -11.187 11.858 1.00 71.19 90 SER A C 1
ATOM 789 O O . SER A 1 90 ? -13.324 -12.243 12.306 1.00 71.19 90 SER A O 1
ATOM 791 N N . GLN A 1 91 ? -11.598 -10.833 11.967 1.00 64.44 91 GLN A N 1
ATOM 792 C CA . GLN A 1 91 ? -10.562 -11.636 12.627 1.00 64.44 91 GLN A CA 1
ATOM 793 C C . GLN A 1 91 ? -10.317 -11.228 14.094 1.00 64.44 91 GLN A C 1
ATOM 795 O O . GLN A 1 91 ? -9.511 -11.871 14.767 1.00 64.44 91 GLN A O 1
ATOM 800 N N . ILE A 1 92 ? -10.988 -10.174 14.576 1.00 57.44 92 ILE A N 1
ATOM 801 C CA . ILE A 1 92 ? -10.926 -9.651 15.956 1.00 57.44 92 ILE A CA 1
ATOM 802 C C . ILE A 1 92 ? -12.192 -10.071 16.701 1.00 57.44 92 ILE A C 1
ATOM 804 O O . ILE A 1 92 ? -12.070 -10.488 17.875 1.00 57.44 92 ILE A O 1
#

Radius of gyration: 13.76 Å; chains: 1; bounding box: 35×24×37 Å

Foldseek 3Di:
DPLPAFDFQAWFWKKWAQDPVRDTFIWTQTDTPVDDSVPTDTGGCVSHVPDVVRVCLQVVDDWDWDDDPGMIITGGDPVSVVVSNVVSVVVD

Secondary structure (DSSP, 8-state):
-----PPEEEEEEEEEEE-TTS-EEEEEEEEETTS-STT-EEEETTTTT--HHHHHHHHHS--EEEEETTEEEEEPPHHHHHHHHHHHHH--

Organism: NCBI:txid47425

pLDDT: mean 73.26, std 11.4, range [38.53, 87.31]